Protein AF-A0A482UUS1-F1 (afdb_monomer_lite)

Secondary structure (DSSP, 8-state):
--HHHHHHHHHHHHHHHHHHHHHS---STT--SSSS-HHHHHHHHHHHHHHHHTTS-BTTBSSHHHHHHHHHTT-BPTTT--BGGGGGSSHHHHHHIIIIIHHHHHHHHHHHHHHHHHHHHHHHHHHHHHHHHHHHSS--

Structure (mmCIF, N/CA/C/O backbone):
data_AF-A0A482UUS1-F1
#
_entry.id   AF-A0A482UUS1-F1
#
loop_
_atom_site.group_PDB
_atom_site.id
_at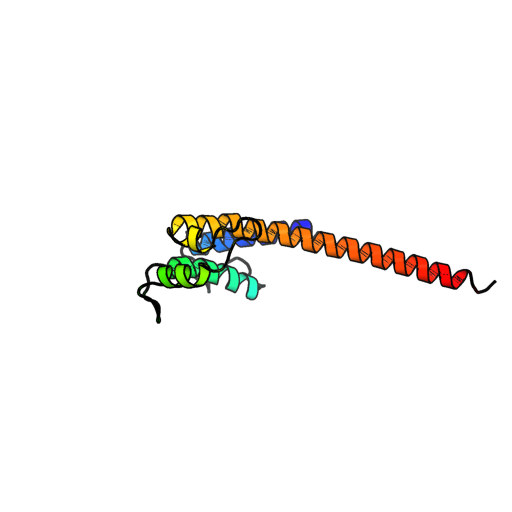om_site.type_symbol
_atom_site.label_atom_id
_atom_site.label_alt_id
_atom_site.label_comp_id
_atom_site.label_asym_id
_atom_site.label_entity_id
_atom_site.label_seq_id
_atom_site.pdbx_PDB_ins_code
_atom_site.Cartn_x
_atom_site.Cartn_y
_atom_site.Cartn_z
_atom_site.occupancy
_atom_site.B_iso_or_equiv
_atom_site.auth_seq_id
_atom_site.auth_comp_id
_atom_site.auth_asym_id
_atom_site.auth_atom_id
_atom_site.pdbx_PDB_model_num
ATOM 1 N N . MET A 1 1 ? 16.399 6.567 -17.438 1.00 71.44 1 MET A N 1
ATOM 2 C CA . MET A 1 1 ? 16.401 5.619 -16.299 1.00 71.44 1 MET A CA 1
ATOM 3 C C . MET A 1 1 ? 15.849 4.292 -16.795 1.00 71.44 1 MET A C 1
ATOM 5 O O . MET A 1 1 ? 14.854 4.332 -17.509 1.00 71.44 1 MET A O 1
ATOM 9 N N . SER A 1 2 ? 16.491 3.153 -16.507 1.00 90.56 2 SER A N 1
ATOM 10 C CA . SER A 1 2 ? 15.968 1.851 -16.954 1.00 90.56 2 SER A CA 1
ATOM 11 C C . SER A 1 2 ? 14.634 1.538 -16.269 1.00 90.56 2 SER A C 1
ATOM 13 O O . SER A 1 2 ? 14.365 2.024 -15.166 1.00 90.56 2 SER A O 1
ATOM 15 N N . ILE A 1 3 ? 13.796 0.722 -16.914 1.00 91.56 3 ILE A N 1
ATOM 16 C CA . ILE A 1 3 ? 12.482 0.344 -16.374 1.00 91.56 3 ILE A CA 1
ATOM 17 C C . ILE A 1 3 ? 12.605 -0.330 -15.001 1.00 91.56 3 ILE A C 1
ATOM 19 O O . ILE A 1 3 ? 11.858 0.004 -14.088 1.00 91.56 3 ILE A O 1
ATOM 23 N N . GLY A 1 4 ? 13.616 -1.187 -14.815 1.00 92.38 4 GLY A N 1
ATOM 24 C CA . GLY A 1 4 ? 13.884 -1.844 -13.535 1.00 92.38 4 GLY A CA 1
ATOM 25 C C . GLY A 1 4 ? 14.209 -0.851 -12.418 1.00 92.38 4 GLY A C 1
ATOM 26 O O . GLY A 1 4 ? 13.631 -0.942 -11.338 1.00 92.38 4 GLY A O 1
ATOM 27 N N . ILE A 1 5 ? 15.059 0.148 -12.690 1.00 94.06 5 ILE A N 1
ATOM 28 C CA . ILE A 1 5 ? 15.370 1.198 -11.705 1.00 94.06 5 ILE A CA 1
ATOM 29 C C . ILE A 1 5 ? 14.104 1.988 -11.358 1.00 94.06 5 ILE A C 1
ATOM 31 O O . ILE A 1 5 ? 13.888 2.268 -10.185 1.00 94.06 5 ILE A O 1
ATOM 35 N N . LYS A 1 6 ? 13.239 2.283 -12.340 1.00 93.81 6 LYS A N 1
ATOM 36 C CA . LYS A 1 6 ? 11.961 2.973 -12.099 1.00 93.81 6 LYS A CA 1
ATOM 37 C C . LYS A 1 6 ? 11.024 2.165 -11.200 1.00 93.81 6 LYS A C 1
ATOM 39 O O . LYS A 1 6 ? 10.454 2.721 -10.271 1.00 93.81 6 LYS A O 1
ATOM 44 N N . ILE A 1 7 ? 10.880 0.861 -11.444 1.00 96.44 7 ILE A N 1
ATOM 45 C CA . ILE A 1 7 ? 10.034 -0.009 -10.611 1.00 96.44 7 ILE A CA 1
ATOM 46 C C . ILE A 1 7 ? 10.553 -0.031 -9.168 1.00 96.44 7 ILE A C 1
ATOM 48 O O . ILE A 1 7 ? 9.774 0.132 -8.227 1.00 96.44 7 ILE A O 1
ATOM 52 N N . ILE A 1 8 ? 11.869 -0.184 -8.988 1.00 96.50 8 ILE A N 1
ATOM 53 C CA . ILE A 1 8 ? 12.498 -0.188 -7.663 1.00 96.50 8 ILE A CA 1
ATOM 54 C C . ILE A 1 8 ? 12.313 1.169 -6.975 1.00 96.50 8 ILE A C 1
ATOM 56 O O . ILE A 1 8 ? 11.837 1.205 -5.842 1.00 96.50 8 ILE A O 1
ATOM 60 N N . SER A 1 9 ? 12.630 2.280 -7.649 1.00 95.38 9 SER A N 1
ATOM 61 C CA . SER A 1 9 ? 12.535 3.619 -7.059 1.00 95.38 9 SER A CA 1
ATOM 62 C C . SER A 1 9 ? 11.099 3.958 -6.662 1.00 95.38 9 SER A C 1
ATOM 64 O O . SER A 1 9 ? 10.873 4.400 -5.541 1.00 95.38 9 SER A O 1
ATOM 66 N N . THR A 1 10 ? 10.114 3.657 -7.514 1.00 95.38 10 THR A N 1
ATOM 67 C CA . THR A 1 10 ? 8.689 3.852 -7.202 1.00 95.38 10 THR A CA 1
ATOM 68 C C . THR A 1 10 ? 8.237 2.997 -6.016 1.00 95.38 10 THR A C 1
ATOM 70 O O . THR A 1 10 ? 7.457 3.458 -5.186 1.00 95.38 10 THR A O 1
ATOM 73 N N . THR A 1 11 ? 8.742 1.768 -5.887 1.00 96.75 11 THR A N 1
ATOM 74 C CA . THR A 1 11 ? 8.415 0.895 -4.745 1.00 96.75 11 THR A CA 1
ATOM 75 C C . THR A 1 11 ? 9.021 1.424 -3.443 1.00 96.75 11 THR A C 1
ATOM 77 O O . THR A 1 11 ? 8.368 1.410 -2.400 1.00 96.75 11 THR A O 1
ATOM 80 N N . VAL A 1 12 ? 10.242 1.962 -3.497 1.00 96.81 12 VAL A N 1
ATOM 81 C CA . VAL A 1 12 ? 10.875 2.630 -2.350 1.00 96.81 12 VAL A CA 1
ATOM 82 C C . VAL A 1 12 ? 10.111 3.900 -1.966 1.00 96.81 12 VAL A C 1
ATOM 84 O O . VAL A 1 12 ? 9.796 4.080 -0.791 1.00 96.81 12 VAL A O 1
ATOM 87 N N . GLU A 1 13 ? 9.744 4.747 -2.931 1.00 96.00 13 GLU A N 1
ATOM 88 C CA . GLU A 1 13 ? 8.913 5.935 -2.689 1.00 96.00 13 GLU A CA 1
ATOM 89 C C . GLU A 1 13 ? 7.564 5.567 -2.063 1.00 96.00 13 GLU A C 1
ATOM 91 O O . GLU A 1 13 ? 7.120 6.241 -1.134 1.00 96.00 13 GLU A O 1
ATOM 96 N N . PHE A 1 14 ? 6.942 4.465 -2.499 1.00 96.69 14 PHE A N 1
ATOM 97 C CA . PHE A 1 14 ? 5.721 3.938 -1.889 1.00 96.69 14 PHE A CA 1
ATOM 98 C C . PHE A 1 14 ? 5.923 3.626 -0.403 1.00 96.69 14 PHE A C 1
ATOM 100 O O . PHE A 1 14 ? 5.131 4.074 0.428 1.00 96.69 14 PHE A O 1
ATOM 107 N N . TRP A 1 15 ? 6.989 2.903 -0.046 1.00 96.75 15 TRP A N 1
ATOM 108 C CA . TRP A 1 15 ? 7.275 2.576 1.353 1.00 96.75 15 TRP A CA 1
ATOM 109 C C . TRP A 1 15 ? 7.573 3.803 2.203 1.00 96.75 15 TRP A C 1
ATOM 111 O O . TRP A 1 15 ? 7.053 3.908 3.316 1.00 96.75 15 TRP A O 1
ATOM 121 N N . LEU A 1 16 ? 8.377 4.735 1.696 1.00 95.88 16 LEU A N 1
ATOM 122 C CA . LEU A 1 16 ? 8.707 5.962 2.417 1.00 95.88 16 LEU A CA 1
ATOM 123 C C . LEU A 1 16 ? 7.457 6.830 2.619 1.00 95.88 16 LEU A C 1
ATOM 125 O O . LEU A 1 16 ? 7.195 7.301 3.728 1.00 95.88 16 LEU A O 1
ATOM 129 N N . SER A 1 17 ? 6.635 6.956 1.575 1.00 95.69 17 SER A N 1
ATOM 130 C CA . SER A 1 17 ? 5.368 7.682 1.610 1.00 95.69 17 SER A CA 1
ATOM 131 C C . SER A 1 17 ? 4.399 7.084 2.632 1.00 95.69 17 SER A C 1
ATOM 133 O O . SER A 1 17 ? 3.895 7.789 3.513 1.00 95.69 17 SER A O 1
ATOM 135 N N . LEU A 1 18 ? 4.195 5.765 2.582 1.00 95.81 18 LEU A N 1
ATOM 136 C CA . LEU A 1 18 ? 3.303 5.062 3.498 1.00 95.81 18 LEU A CA 1
ATOM 137 C C . LEU A 1 18 ? 3.807 5.143 4.945 1.00 95.81 18 LEU A C 1
ATOM 139 O O . LEU A 1 18 ? 3.017 5.397 5.854 1.00 95.81 18 LEU A O 1
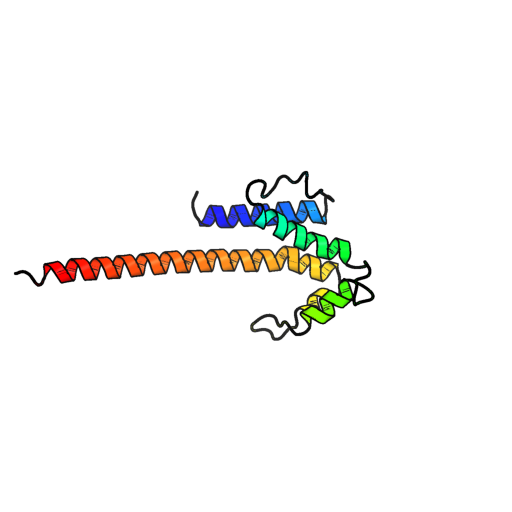ATOM 143 N N . SER A 1 19 ? 5.117 4.994 5.162 1.00 95.25 19 SER A N 1
ATOM 144 C CA . SER A 1 19 ? 5.740 5.120 6.486 1.00 95.25 19 SER A CA 1
ATOM 145 C C . SER A 1 19 ? 5.511 6.500 7.092 1.00 95.25 19 SER A C 1
ATOM 147 O O . SER A 1 19 ? 5.135 6.611 8.260 1.00 95.25 19 SER A O 1
ATOM 149 N N . ALA A 1 20 ? 5.673 7.557 6.296 1.00 94.25 20 ALA A N 1
ATOM 150 C CA . ALA A 1 20 ? 5.448 8.918 6.760 1.00 94.25 20 ALA A CA 1
ATOM 151 C C . ALA A 1 20 ? 3.984 9.144 7.184 1.00 94.25 20 ALA A C 1
ATOM 153 O O . ALA A 1 20 ? 3.716 9.724 8.239 1.00 94.25 20 ALA A O 1
ATOM 154 N N . PHE A 1 21 ? 3.014 8.613 6.432 1.00 94.12 21 PHE A N 1
ATOM 155 C CA . PHE A 1 21 ? 1.603 8.739 6.807 1.00 94.12 21 PHE A CA 1
ATOM 156 C C . PHE A 1 21 ? 1.188 7.880 8.006 1.00 94.12 21 PHE A C 1
ATOM 158 O O . PHE A 1 21 ? 0.332 8.319 8.787 1.00 94.12 21 PHE A O 1
ATOM 165 N N . LEU A 1 22 ? 1.745 6.672 8.136 1.00 92.81 22 LEU A N 1
ATOM 166 C 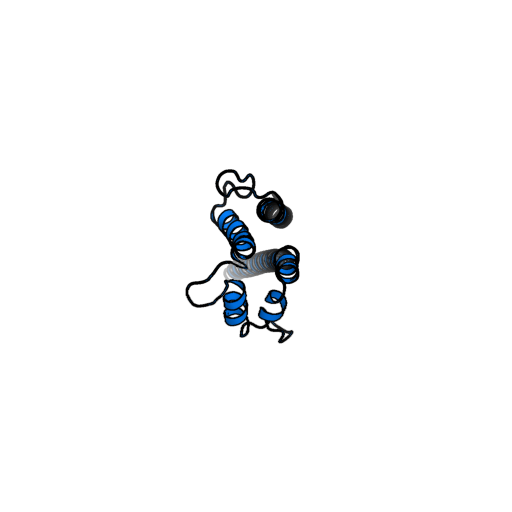CA . LEU A 1 22 ? 1.395 5.723 9.196 1.00 92.81 22 LEU A CA 1
ATOM 167 C C . LEU A 1 22 ? 2.077 6.038 10.527 1.00 92.81 22 LEU A C 1
ATOM 169 O O . LEU A 1 22 ? 1.429 5.938 11.568 1.00 92.81 22 LEU A O 1
ATOM 173 N N . PHE A 1 23 ? 3.360 6.401 10.497 1.00 91.12 23 PHE A N 1
ATOM 174 C CA . PHE A 1 23 ? 4.198 6.484 11.695 1.00 91.12 23 PHE A CA 1
ATOM 175 C C . PHE A 1 23 ? 4.604 7.914 12.049 1.00 91.12 23 PHE A C 1
ATOM 177 O O . PHE A 1 23 ? 4.692 8.240 13.228 1.00 91.12 23 PHE A O 1
ATOM 184 N N . LEU A 1 24 ? 4.797 8.787 11.055 1.00 83.75 24 LEU A N 1
ATOM 185 C CA . LEU A 1 24 ? 5.248 10.169 11.276 1.00 83.75 24 LEU A CA 1
ATOM 186 C C . LEU A 1 24 ? 4.096 11.182 11.321 1.00 83.75 24 LEU A C 1
ATOM 188 O O . LEU A 1 24 ? 4.327 12.376 11.474 1.00 83.75 24 LEU A O 1
ATOM 192 N N . SER A 1 25 ? 2.848 10.714 11.205 1.00 79.38 25 SER A N 1
ATOM 193 C CA . SER A 1 25 ? 1.641 11.556 11.191 1.00 79.38 25 SER A CA 1
ATOM 194 C C . SER A 1 25 ? 1.693 12.694 10.165 1.00 79.38 25 SER A C 1
ATOM 196 O O . SER A 1 25 ? 1.038 13.721 10.347 1.00 79.38 25 SER A O 1
ATOM 198 N N . S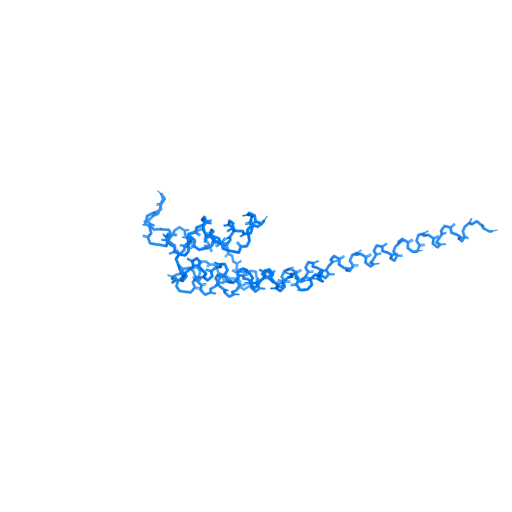ER A 1 26 ? 2.429 12.508 9.064 1.00 86.75 26 SER A N 1
ATOM 199 C CA . SER A 1 26 ? 2.547 13.523 8.019 1.00 86.75 26 SER A CA 1
ATOM 200 C C . SER A 1 26 ? 1.178 13.905 7.450 1.00 86.75 26 SER A C 1
ATOM 202 O O . SER A 1 26 ? 0.257 13.076 7.341 1.00 86.75 26 SER A O 1
ATOM 204 N N . SER A 1 27 ? 1.045 15.184 7.096 1.00 87.62 27 SER A N 1
ATOM 205 C CA . SER A 1 27 ? -0.145 15.716 6.436 1.00 87.62 27 SER A CA 1
ATOM 206 C C . SER A 1 27 ? -0.109 15.410 4.938 1.00 87.62 27 SER A C 1
ATOM 208 O O . SER A 1 27 ? 0.950 15.185 4.358 1.00 87.62 27 SER A O 1
ATOM 210 N N . TYR A 1 28 ? -1.276 15.399 4.297 1.00 88.88 28 TYR A N 1
ATOM 211 C CA . TYR A 1 28 ? -1.355 15.217 2.848 1.00 88.88 28 TYR A CA 1
ATOM 212 C C . TYR A 1 28 ? -0.720 16.391 2.082 1.00 88.88 28 TYR A C 1
ATOM 214 O O . TYR A 1 28 ? -0.088 16.194 1.043 1.00 88.88 28 TYR A O 1
ATOM 222 N N . THR A 1 29 ? -0.884 17.614 2.589 1.00 86.12 29 THR A N 1
ATOM 223 C CA . THR A 1 29 ? -0.419 18.847 1.942 1.00 86.12 29 THR A CA 1
ATOM 224 C C . THR A 1 29 ? 1.100 18.981 1.969 1.00 86.12 29 THR A C 1
ATOM 226 O O . THR A 1 29 ? 1.679 19.354 0.956 1.00 86.12 29 THR A O 1
ATOM 229 N N . ASP A 1 30 ? 1.743 18.600 3.073 1.00 82.94 30 ASP A N 1
ATOM 230 C CA . ASP A 1 30 ? 3.189 18.737 3.288 1.00 82.94 30 ASP A CA 1
ATOM 231 C C . ASP A 1 30 ? 3.909 17.381 3.175 1.00 82.94 30 ASP A C 1
ATOM 233 O O . ASP A 1 30 ? 4.530 16.881 4.112 1.00 82.94 30 ASP A O 1
ATOM 237 N N . HIS A 1 31 ? 3.728 16.709 2.035 1.00 86.81 31 HIS A N 1
ATOM 238 C CA . HIS A 1 31 ? 4.273 15.372 1.795 1.00 86.81 31 HIS A CA 1
ATOM 239 C C . HIS A 1 31 ? 5.304 15.379 0.667 1.00 86.81 31 HIS A C 1
ATOM 241 O O . HIS A 1 31 ? 5.027 15.888 -0.419 1.00 86.81 31 HIS A O 1
ATOM 247 N N . GLN A 1 32 ? 6.464 14.771 0.925 1.00 89.62 32 GLN A N 1
ATOM 248 C CA . GLN A 1 32 ? 7.665 14.888 0.089 1.00 89.62 32 GLN A CA 1
ATOM 249 C C . GLN A 1 32 ? 7.754 13.865 -1.056 1.00 89.62 32 GLN A C 1
ATOM 251 O O . GLN A 1 32 ? 8.560 14.046 -1.964 1.00 89.62 32 GLN A O 1
ATOM 256 N N . TYR A 1 33 ? 6.933 12.810 -1.045 1.00 91.44 33 TYR A N 1
ATOM 257 C CA . TYR A 1 33 ? 6.941 11.760 -2.072 1.00 91.44 33 TYR A CA 1
ATOM 258 C C . TYR A 1 33 ? 5.755 11.898 -3.035 1.00 91.44 33 TYR A C 1
ATOM 260 O O . TYR A 1 33 ? 4.707 12.436 -2.666 1.00 91.44 33 TYR A O 1
ATOM 268 N N . PHE A 1 34 ? 5.918 11.412 -4.273 1.00 91.56 34 PHE A N 1
ATOM 269 C CA . PHE A 1 34 ? 4.915 11.508 -5.345 1.00 91.56 34 PHE A CA 1
ATOM 270 C C . PHE A 1 34 ? 4.383 12.936 -5.579 1.00 91.56 34 PHE A C 1
ATOM 272 O O . PHE A 1 34 ? 3.198 13.141 -5.832 1.00 91.56 34 PHE A O 1
ATOM 279 N N . THR A 1 35 ? 5.245 13.953 -5.484 1.00 88.50 35 THR A N 1
ATOM 280 C CA . THR A 1 35 ? 4.843 15.366 -5.643 1.00 88.50 35 THR A CA 1
ATOM 281 C C . THR A 1 35 ? 4.326 15.685 -7.046 1.00 88.50 35 THR A C 1
ATOM 283 O O . THR A 1 35 ? 3.476 16.558 -7.199 1.00 88.50 35 THR A O 1
ATOM 286 N N . THR A 1 36 ? 4.806 14.960 -8.057 1.00 90.62 36 THR A N 1
ATOM 287 C CA . THR A 1 36 ? 4.410 15.107 -9.464 1.00 90.62 36 THR A CA 1
ATOM 288 C C . THR A 1 36 ? 3.342 14.105 -9.907 1.00 90.62 36 THR A C 1
ATOM 290 O O . THR A 1 36 ? 2.700 14.326 -10.931 1.00 90.62 36 THR A O 1
ATOM 293 N N . ASP A 1 37 ? 3.119 13.030 -9.145 1.00 93.56 37 ASP A N 1
ATOM 294 C CA . ASP A 1 37 ? 2.125 11.994 -9.439 1.00 93.56 37 ASP A CA 1
ATOM 295 C C . ASP A 1 37 ? 1.000 12.032 -8.401 1.00 93.56 37 ASP A C 1
ATOM 297 O O . ASP A 1 37 ? 1.033 11.385 -7.347 1.00 93.56 37 ASP A O 1
ATOM 301 N N . LEU A 1 38 ? -0.030 12.815 -8.724 1.00 93.50 38 LEU A N 1
ATOM 302 C CA . LEU A 1 38 ? -1.196 12.990 -7.869 1.00 93.50 38 LEU A CA 1
ATOM 303 C C . LEU A 1 38 ? -1.895 11.656 -7.568 1.00 93.50 38 LEU A C 1
ATOM 305 O O . LEU A 1 38 ? -2.345 11.443 -6.441 1.00 93.50 38 LEU A O 1
ATOM 309 N N . HIS A 1 39 ? -1.984 10.756 -8.548 1.00 95.00 39 HIS A N 1
ATOM 310 C CA . HIS A 1 39 ? -2.687 9.487 -8.386 1.00 95.00 39 HIS A CA 1
ATOM 311 C C . HIS A 1 39 ? -1.948 8.570 -7.417 1.00 95.00 39 HIS A C 1
ATOM 313 O O . HIS A 1 39 ? -2.572 8.031 -6.500 1.00 95.00 39 HIS A O 1
ATOM 319 N N . ALA A 1 40 ? -0.626 8.454 -7.557 1.00 94.31 40 ALA A N 1
ATOM 320 C CA . ALA A 1 40 ? 0.195 7.699 -6.620 1.00 94.31 40 ALA A CA 1
ATOM 321 C C . ALA A 1 40 ? 0.088 8.275 -5.200 1.00 94.31 40 ALA A C 1
ATOM 323 O O . ALA A 1 40 ? -0.174 7.536 -4.248 1.00 94.31 40 ALA A O 1
ATOM 324 N N . LYS A 1 41 ? 0.174 9.603 -5.052 1.00 94.62 41 LYS A N 1
ATOM 325 C CA . LYS A 1 41 ? 0.039 10.270 -3.750 1.00 94.62 41 LYS A CA 1
ATOM 326 C C . LYS A 1 41 ? -1.320 10.009 -3.092 1.00 94.62 41 LYS A C 1
ATOM 328 O O . LYS A 1 41 ? -1.376 9.679 -1.906 1.00 94.62 41 LYS A O 1
ATOM 333 N N . ILE A 1 42 ? -2.418 10.146 -3.844 1.00 95.12 42 ILE A N 1
ATOM 334 C CA . ILE A 1 42 ? -3.778 9.855 -3.358 1.00 95.12 42 ILE A CA 1
ATOM 335 C C . ILE A 1 42 ? -3.889 8.393 -2.931 1.00 95.12 42 ILE A C 1
ATOM 337 O O . ILE A 1 42 ? -4.438 8.118 -1.865 1.00 95.12 42 ILE A O 1
ATOM 341 N N . GLN A 1 43 ? -3.350 7.470 -3.726 1.00 95.00 43 GLN A N 1
ATOM 342 C CA . GLN A 1 43 ? -3.424 6.041 -3.449 1.00 95.00 43 GLN A CA 1
ATOM 343 C C . GLN A 1 43 ? -2.697 5.662 -2.154 1.00 95.00 43 GLN A C 1
ATOM 345 O O . GLN A 1 43 ? -3.236 4.924 -1.333 1.00 95.00 43 GLN A O 1
ATOM 350 N N . VAL A 1 44 ? -1.485 6.172 -1.923 1.00 95.69 44 VAL A N 1
ATOM 351 C CA . VAL A 1 44 ? -0.759 5.864 -0.680 1.00 95.69 44 VAL A CA 1
ATOM 352 C C . VAL A 1 44 ? -1.441 6.507 0.528 1.00 95.69 44 VAL A C 1
ATOM 354 O O . VAL A 1 44 ? -1.572 5.887 1.589 1.00 95.69 44 VAL A O 1
ATOM 357 N N . PHE A 1 45 ? -1.942 7.733 0.369 1.00 95.44 45 PHE A N 1
ATOM 358 C CA . PHE A 1 45 ? -2.671 8.406 1.434 1.00 95.44 45 PHE A CA 1
ATOM 359 C C . PHE A 1 45 ? -3.971 7.677 1.799 1.00 95.44 45 PHE A C 1
ATOM 361 O O . PHE A 1 45 ? -4.238 7.473 2.986 1.00 95.44 45 PHE A O 1
ATOM 368 N N . SER A 1 46 ? -4.751 7.233 0.809 1.00 95.19 46 SER A N 1
ATOM 369 C CA . SER A 1 46 ? -6.006 6.506 1.029 1.00 95.19 46 SER A CA 1
ATOM 370 C C . SER A 1 46 ? -5.778 5.200 1.797 1.00 95.19 46 SER A C 1
ATOM 372 O O . SER A 1 46 ? -6.518 4.915 2.740 1.00 95.19 46 SER A O 1
ATOM 374 N N . LEU A 1 47 ? -4.693 4.473 1.505 1.00 95.75 47 LEU A N 1
ATOM 375 C CA . LEU A 1 47 ? -4.284 3.291 2.270 1.00 95.75 47 LEU A CA 1
ATOM 376 C C . LEU A 1 47 ? -3.993 3.621 3.739 1.00 95.75 47 LEU A C 1
ATOM 378 O O . LEU A 1 47 ? -4.397 2.881 4.635 1.00 95.75 47 LEU A O 1
ATOM 382 N N . SER A 1 48 ? -3.339 4.751 4.015 1.00 95.31 48 SER A N 1
ATOM 383 C CA . SER A 1 48 ? -3.073 5.178 5.394 1.00 95.31 48 SER A CA 1
ATOM 384 C C . SER A 1 48 ? -4.353 5.557 6.161 1.00 95.31 48 SER A C 1
ATOM 386 O O . SER A 1 48 ? -4.468 5.288 7.364 1.00 95.31 48 SER A O 1
ATOM 388 N N . LEU A 1 49 ? -5.349 6.135 5.472 1.00 94.56 49 LEU A N 1
ATOM 389 C CA . LEU A 1 49 ? -6.614 6.567 6.072 1.00 94.56 49 LEU A CA 1
ATOM 390 C C . LEU A 1 49 ? -7.405 5.400 6.662 1.00 94.56 49 LEU A C 1
ATOM 392 O O . LEU A 1 49 ? -8.010 5.571 7.721 1.00 94.56 49 LEU A O 1
ATOM 396 N N . ILE A 1 50 ? -7.337 4.211 6.054 1.00 94.69 50 ILE A N 1
ATOM 397 C CA . ILE A 1 50 ? -7.969 2.975 6.552 1.00 94.69 50 ILE A CA 1
ATOM 398 C C . ILE A 1 50 ? -7.662 2.776 8.046 1.00 94.69 50 ILE A C 1
ATOM 400 O O . ILE A 1 50 ? -8.542 2.485 8.860 1.00 94.69 50 ILE A O 1
ATOM 404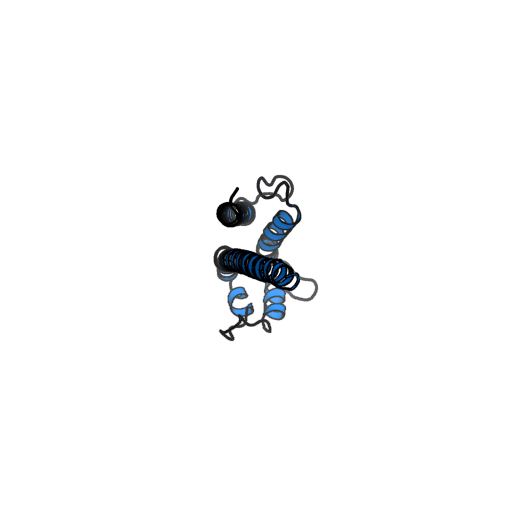 N N . PHE A 1 51 ? -6.411 3.010 8.444 1.00 95.44 51 PHE A N 1
ATOM 405 C CA . PHE A 1 51 ? -5.953 2.809 9.817 1.00 95.44 51 PHE A CA 1
ATOM 406 C C . PHE A 1 51 ? -6.310 3.961 10.757 1.00 95.44 51 PHE A C 1
ATOM 408 O O . PHE A 1 51 ? -6.471 3.731 11.962 1.00 95.44 51 PHE A O 1
ATOM 415 N N . ARG A 1 52 ? -6.446 5.184 10.234 1.00 93.19 52 ARG A N 1
ATOM 416 C CA . ARG A 1 52 ? -6.931 6.350 10.993 1.00 93.19 52 ARG A CA 1
ATOM 417 C C . ARG A 1 52 ? -8.430 6.228 11.283 1.00 93.19 52 ARG A C 1
ATOM 419 O O . ARG A 1 52 ? -8.878 6.566 12.377 1.00 93.19 52 ARG A O 1
ATOM 426 N N . LEU A 1 53 ? -9.185 5.672 10.337 1.00 94.69 53 LEU A N 1
ATOM 427 C CA . LEU A 1 53 ? -10.630 5.472 10.431 1.00 94.69 53 LEU A CA 1
ATOM 428 C C . LEU A 1 53 ? -11.028 4.182 11.155 1.00 94.69 53 LEU A C 1
ATOM 430 O O . LEU A 1 53 ? -12.176 4.060 11.553 1.00 94.69 53 LEU A O 1
ATOM 434 N N . TRP A 1 54 ? -10.095 3.257 11.401 1.00 96.00 54 TRP A N 1
ATOM 435 C CA . TRP A 1 54 ? -10.340 1.898 11.916 1.00 96.00 54 TRP A CA 1
ATOM 436 C C . TRP A 1 54 ? -11.434 1.751 12.993 1.00 96.00 54 TRP A C 1
ATOM 438 O O . TRP A 1 54 ? -12.249 0.834 12.925 1.00 96.00 54 TRP A O 1
ATOM 448 N N . ARG A 1 55 ? -11.455 2.634 14.004 1.00 95.38 55 ARG A N 1
ATOM 449 C CA . ARG A 1 55 ? -12.428 2.610 15.121 1.00 95.38 55 ARG A CA 1
ATOM 450 C C . ARG A 1 55 ? -13.506 3.695 15.033 1.00 95.38 55 ARG A C 1
ATOM 452 O O . ARG A 1 55 ? -14.292 3.840 15.961 1.00 95.38 55 ARG A O 1
ATOM 459 N N . LYS A 1 56 ? -13.510 4.503 13.976 1.00 95.56 56 LYS A N 1
ATOM 460 C CA . LYS A 1 56 ? -14.498 5.566 13.788 1.00 95.56 56 LYS A CA 1
ATOM 461 C C . LYS A 1 56 ? -15.833 4.953 13.344 1.00 95.56 56 LYS A C 1
ATOM 463 O O . LYS A 1 56 ? -15.798 3.969 12.598 1.00 95.56 56 LYS A O 1
ATOM 468 N N . PRO A 1 57 ? -16.978 5.512 13.777 1.00 94.69 57 PRO A N 1
ATOM 469 C CA . PRO A 1 57 ? -18.287 5.120 13.264 1.00 94.69 57 PRO A CA 1
ATOM 470 C C . PRO A 1 57 ? -18.330 5.237 11.741 1.00 94.69 57 PRO A C 1
ATOM 472 O O . PRO A 1 57 ? -17.759 6.173 11.176 1.00 94.69 57 PRO A O 1
ATOM 475 N N . HIS A 1 58 ? -18.994 4.293 11.081 1.00 91.31 58 HIS A N 1
ATOM 476 C CA . HIS A 1 58 ? -19.202 4.320 9.638 1.00 91.31 58 HIS A CA 1
ATOM 477 C C . HIS A 1 58 ? -20.705 4.349 9.344 1.00 91.31 58 HIS A C 1
ATOM 479 O O . HIS A 1 58 ? -21.483 3.798 10.111 1.00 91.31 58 HIS A O 1
ATOM 485 N N . TYR A 1 59 ? -21.149 4.999 8.265 1.00 86.38 59 TYR A N 1
ATOM 486 C CA . TYR A 1 59 ? -22.572 5.362 8.115 1.00 86.38 59 TYR A CA 1
ATOM 487 C C . TYR A 1 59 ? -23.548 4.166 8.186 1.00 86.38 59 TYR A C 1
ATOM 489 O O . TYR A 1 59 ? -24.693 4.339 8.587 1.00 86.38 59 TYR A O 1
ATOM 497 N N . ARG A 1 60 ? -23.087 2.958 7.826 1.00 87.12 60 ARG A N 1
ATOM 498 C CA . ARG A 1 60 ? -23.861 1.707 7.853 1.00 87.12 60 ARG A CA 1
ATOM 499 C C . ARG A 1 60 ? -23.530 0.790 9.037 1.00 87.12 60 ARG A C 1
ATOM 501 O O . ARG A 1 60 ? -24.311 -0.099 9.346 1.00 87.12 60 ARG A O 1
ATOM 508 N N . ASN A 1 61 ? -22.383 0.989 9.684 1.00 90.38 61 ASN A N 1
ATOM 509 C CA . ASN A 1 61 ? -21.794 0.038 10.622 1.00 90.38 61 ASN A CA 1
ATOM 510 C C . ASN A 1 61 ? -21.212 0.741 11.853 1.00 90.38 61 ASN A C 1
ATOM 512 O O . ASN A 1 61 ? -20.669 1.840 11.783 1.00 90.38 61 ASN A O 1
ATOM 516 N N . THR A 1 62 ? -21.216 0.053 12.993 1.00 90.88 62 THR A N 1
ATOM 517 C CA . THR A 1 62 ? -20.706 0.588 14.271 1.00 90.88 62 THR A CA 1
ATOM 518 C C . THR A 1 62 ? -19.252 1.065 14.208 1.00 90.88 62 THR A C 1
ATOM 520 O O . THR A 1 62 ? -18.856 1.951 14.964 1.00 90.88 62 THR A O 1
ATOM 523 N N . SER A 1 63 ? -18.448 0.507 13.298 1.00 96.06 63 SER A N 1
ATOM 524 C CA . SER A 1 63 ? -17.085 0.960 13.029 1.00 96.06 63 SER A CA 1
ATOM 525 C C . SER A 1 63 ? -16.667 0.710 11.582 1.00 96.06 63 SER A C 1
ATOM 527 O O . SER A 1 63 ? -17.169 -0.205 10.927 1.00 96.06 63 SER A O 1
ATOM 529 N N . TYR A 1 64 ? -15.676 1.466 11.110 1.00 95.06 64 TYR A N 1
ATOM 530 C CA . TYR A 1 64 ? -15.039 1.225 9.814 1.00 95.06 64 TYR A CA 1
ATOM 531 C C . TYR A 1 64 ? -14.404 -0.172 9.716 1.00 95.06 64 TYR A C 1
ATOM 533 O O . TYR A 1 64 ? -14.486 -0.807 8.670 1.00 95.06 64 TYR A O 1
ATOM 541 N N . LYS A 1 65 ? -13.837 -0.703 10.814 1.00 96.25 65 LYS A N 1
ATOM 542 C CA . LYS A 1 65 ? -13.370 -2.101 10.871 1.00 96.25 65 LYS A CA 1
ATOM 543 C C . LYS A 1 65 ? -14.479 -3.077 10.469 1.00 96.25 65 LYS A C 1
ATOM 545 O O . LYS A 1 65 ? -14.214 -3.998 9.703 1.00 96.25 65 LYS A O 1
ATOM 550 N N . GLN A 1 66 ? -15.685 -2.908 11.010 1.00 96.00 66 GLN A N 1
ATOM 551 C CA . GLN A 1 66 ? -16.794 -3.809 10.702 1.00 96.00 66 GLN A CA 1
ATOM 552 C C . GLN A 1 66 ? -17.168 -3.727 9.218 1.00 96.00 66 GLN A C 1
ATOM 554 O O . GLN A 1 66 ? -17.339 -4.754 8.576 1.00 96.00 66 GLN A O 1
ATOM 559 N N . ASP A 1 67 ? -17.182 -2.519 8.648 1.00 95.06 67 ASP A N 1
ATOM 560 C CA . ASP A 1 67 ? -17.408 -2.333 7.212 1.00 95.06 67 ASP A CA 1
ATOM 561 C C . ASP A 1 67 ? -16.336 -3.004 6.338 1.00 95.06 67 ASP A C 1
ATOM 563 O O . ASP A 1 67 ? -16.677 -3.691 5.378 1.00 95.06 67 ASP A O 1
ATOM 567 N N . LEU A 1 68 ? -15.054 -2.922 6.712 1.00 94.94 68 LEU A N 1
ATOM 568 C CA . LEU A 1 68 ? -13.991 -3.672 6.030 1.00 94.94 68 LEU A CA 1
ATOM 569 C C . LEU A 1 68 ? -14.227 -5.187 6.080 1.00 94.94 68 LEU A C 1
ATOM 571 O O . LEU A 1 68 ? -14.081 -5.859 5.063 1.00 94.94 68 LEU A O 1
ATOM 575 N N . LEU A 1 69 ? -14.588 -5.735 7.245 1.00 96.06 69 LEU A N 1
ATOM 576 C CA . LEU A 1 69 ? -14.852 -7.170 7.389 1.00 96.06 69 LEU A CA 1
ATOM 577 C C . LEU A 1 69 ? -16.014 -7.619 6.500 1.00 96.06 69 LEU A C 1
ATOM 579 O O . LEU A 1 69 ? -15.900 -8.634 5.813 1.00 96.06 69 LEU A O 1
ATOM 583 N N . ASP A 1 70 ? -17.098 -6.845 6.477 1.00 94.50 70 ASP A N 1
ATOM 584 C CA . ASP A 1 70 ? -18.297 -7.166 5.707 1.00 94.50 70 ASP A CA 1
ATOM 585 C C . ASP A 1 70 ? -18.063 -7.072 4.197 1.00 94.50 70 ASP A C 1
ATOM 587 O O . ASP A 1 70 ? -18.536 -7.933 3.453 1.00 94.50 70 ASP A O 1
ATOM 591 N N . ASN A 1 71 ? -17.309 -6.065 3.746 1.00 93.56 71 ASN A N 1
ATOM 592 C CA . ASN A 1 71 ? -17.010 -5.857 2.329 1.00 93.56 71 ASN A CA 1
ATOM 593 C C . ASN A 1 71 ? -15.990 -6.876 1.795 1.00 93.56 71 ASN A C 1
ATOM 595 O O . ASN A 1 71 ? -16.066 -7.276 0.636 1.00 93.56 71 ASN A O 1
ATOM 599 N N . LEU A 1 72 ? -15.045 -7.321 2.629 1.00 94.69 72 LEU A N 1
ATOM 600 C CA . LEU A 1 72 ? -13.928 -8.171 2.199 1.00 94.69 72 LEU A CA 1
ATOM 601 C C . LEU A 1 72 ? -14.138 -9.668 2.466 1.00 94.69 72 LEU A C 1
ATOM 603 O O . LEU A 1 72 ? -13.279 -10.475 2.112 1.00 94.69 72 LEU A O 1
ATOM 607 N N . LYS A 1 73 ? -15.269 -10.075 3.059 1.00 94.62 73 LYS A N 1
ATOM 608 C CA . LYS A 1 73 ? -15.555 -11.496 3.343 1.00 94.62 73 LYS A CA 1
ATOM 609 C C . LYS A 1 73 ? -15.744 -12.355 2.092 1.00 94.62 73 LYS A C 1
ATOM 611 O O . LYS A 1 73 ? -15.438 -13.538 2.125 1.00 94.62 73 LYS A O 1
ATOM 616 N N . ASN A 1 74 ? -16.221 -11.753 1.002 1.00 93.75 74 ASN A N 1
ATOM 617 C CA . ASN A 1 74 ? -16.488 -12.441 -0.265 1.00 93.75 74 ASN A CA 1
ATOM 618 C C . ASN A 1 74 ? -15.362 -12.245 -1.294 1.00 93.75 74 ASN A C 1
ATOM 620 O O . ASN A 1 74 ? -15.499 -12.653 -2.444 1.00 93.75 74 ASN A O 1
ATOM 624 N N . VAL A 1 75 ? -14.257 -11.608 -0.896 1.00 92.38 75 VAL A N 1
ATOM 625 C CA . VAL A 1 75 ? -13.087 -11.390 -1.749 1.00 92.38 75 VAL A CA 1
ATOM 626 C C . VAL A 1 75 ? -11.997 -12.344 -1.285 1.00 92.38 75 VAL A C 1
ATOM 628 O O . VAL A 1 75 ? -11.359 -12.110 -0.261 1.00 92.38 75 VAL A O 1
ATOM 631 N N . ALA A 1 76 ? -11.813 -13.444 -2.007 1.00 93.19 76 ALA A N 1
ATOM 632 C CA . ALA A 1 76 ? -10.772 -14.417 -1.700 1.00 93.19 76 ALA A CA 1
ATOM 633 C C . ALA A 1 76 ? -9.441 -14.030 -2.350 1.00 93.19 76 ALA A C 1
ATOM 635 O O . ALA A 1 76 ? -9.407 -13.502 -3.463 1.00 93.19 76 ALA A O 1
ATOM 636 N N . ILE A 1 77 ? -8.337 -14.344 -1.673 1.00 88.12 77 ILE A N 1
ATOM 637 C CA . ILE A 1 77 ? -7.014 -14.294 -2.294 1.00 88.12 77 ILE A CA 1
ATOM 638 C C . ILE A 1 77 ? -6.957 -15.390 -3.375 1.00 88.12 77 ILE A C 1
ATOM 640 O O . ILE A 1 77 ? -7.215 -16.563 -3.064 1.00 88.12 77 ILE A O 1
ATOM 644 N N . PRO A 1 78 ? -6.624 -15.044 -4.634 1.00 87.25 78 PRO A N 1
ATOM 645 C CA . PRO A 1 78 ? -6.557 -16.014 -5.721 1.00 87.25 78 PRO A CA 1
ATOM 646 C C . PRO A 1 78 ? -5.640 -17.193 -5.378 1.00 87.25 78 PRO A C 1
ATOM 648 O O . PRO A 1 78 ? -4.533 -17.005 -4.879 1.00 87.25 78 PRO A O 1
ATOM 651 N N . GLY A 1 79 ? -6.112 -18.414 -5.632 1.00 90.19 79 GLY A N 1
ATOM 652 C CA . GLY A 1 79 ? -5.344 -19.643 -5.409 1.00 90.19 79 GLY A CA 1
ATOM 653 C C . GLY A 1 79 ? -5.268 -20.142 -3.960 1.00 90.19 79 GLY A C 1
ATOM 654 O O . GLY A 1 79 ? -4.791 -21.253 -3.758 1.00 90.19 79 GLY A O 1
ATOM 655 N N . THR A 1 80 ? -5.751 -19.394 -2.959 1.00 92.12 80 THR A N 1
ATOM 656 C CA . THR A 1 80 ? -5.728 -19.847 -1.548 1.00 92.12 80 THR A CA 1
ATOM 657 C C . THR A 1 80 ? -7.112 -20.118 -0.966 1.00 92.12 80 THR A C 1
ATOM 659 O O . THR A 1 80 ? -7.235 -20.889 -0.019 1.00 92.12 80 THR A O 1
ATOM 662 N N . GLY A 1 81 ? -8.154 -19.462 -1.488 1.00 91.69 81 GLY A N 1
ATOM 663 C CA . GLY A 1 81 ? -9.506 -19.523 -0.922 1.00 91.69 81 GLY A CA 1
ATOM 664 C C . GLY A 1 81 ? -9.664 -18.780 0.413 1.00 91.69 81 GLY A C 1
ATOM 665 O O . GLY A 1 81 ? -10.750 -18.784 0.987 1.00 91.69 81 GLY A O 1
ATOM 666 N N . ILE A 1 82 ? -8.611 -18.117 0.907 1.00 93.75 82 ILE A N 1
ATOM 667 C CA . ILE A 1 82 ? -8.649 -17.359 2.161 1.00 93.75 82 ILE A CA 1
ATOM 668 C C . ILE A 1 82 ? -9.355 -16.018 1.905 1.00 93.75 82 ILE A C 1
ATOM 670 O O . ILE A 1 82 ? -8.900 -15.258 1.041 1.00 93.75 82 ILE A O 1
ATOM 674 N N . PRO A 1 83 ? -10.435 -15.685 2.638 1.00 95.25 83 PRO A N 1
ATOM 675 C CA . PRO A 1 83 ? -11.113 -14.403 2.492 1.00 95.25 83 PRO A CA 1
ATOM 676 C C . PRO A 1 83 ? -10.231 -13.267 3.012 1.00 95.25 83 PRO A C 1
ATOM 678 O O . PRO A 1 83 ? -9.600 -13.375 4.065 1.00 95.25 83 PRO A O 1
ATOM 681 N N . LEU A 1 84 ? -10.219 -12.137 2.311 1.00 93.44 84 LEU A N 1
ATOM 682 C CA . LEU A 1 84 ? -9.375 -10.995 2.655 1.00 93.44 84 LEU A CA 1
ATOM 683 C C . LEU A 1 84 ? -9.768 -10.367 4.006 1.00 93.44 84 LEU A C 1
ATOM 685 O O . LEU A 1 84 ? -8.915 -9.822 4.709 1.00 93.44 84 LEU A O 1
ATOM 689 N N . SER A 1 85 ? -11.026 -10.541 4.431 1.00 95.88 85 SER A N 1
ATOM 690 C CA . SER A 1 85 ? -11.491 -10.172 5.775 1.00 95.88 85 SER A CA 1
ATOM 691 C C . SER A 1 85 ? -10.693 -10.837 6.906 1.00 95.88 85 SER A C 1
ATOM 693 O O . SER A 1 85 ? -10.600 -10.263 7.995 1.00 95.88 85 SER A O 1
ATOM 695 N N . PHE A 1 86 ? -10.055 -11.991 6.666 1.00 95.50 86 PHE A N 1
ATOM 696 C CA . PHE A 1 86 ? -9.187 -12.663 7.638 1.00 95.50 86 PHE A CA 1
ATOM 697 C C . PHE A 1 86 ? -8.098 -11.718 8.170 1.00 95.50 86 PHE A C 1
ATOM 699 O O . PHE A 1 86 ? -7.920 -11.578 9.381 1.00 95.50 86 PHE A O 1
ATOM 706 N N . PHE A 1 87 ? -7.455 -10.954 7.283 1.00 95.00 87 PHE A N 1
ATOM 707 C CA . PHE A 1 87 ? -6.384 -10.020 7.647 1.00 95.00 87 PHE A CA 1
ATOM 708 C C . PHE A 1 87 ? -6.899 -8.743 8.328 1.00 95.00 87 PHE A C 1
ATOM 710 O O . PHE A 1 87 ? -6.139 -8.046 8.999 1.00 95.00 87 PHE A O 1
ATOM 717 N N . CYS A 1 88 ? -8.196 -8.443 8.218 1.00 95.81 88 CYS A N 1
ATOM 718 C CA . CYS A 1 88 ? -8.814 -7.238 8.771 1.00 95.81 88 CYS A CA 1
ATOM 719 C C . CYS A 1 88 ? -9.320 -7.395 10.217 1.00 95.81 88 CYS A C 1
ATOM 721 O O . CYS A 1 88 ? -9.872 -6.454 10.790 1.00 95.81 88 CYS A O 1
ATOM 723 N N . HIS A 1 89 ? -9.121 -8.553 10.855 1.00 94.94 89 HIS A N 1
ATOM 724 C CA . HIS A 1 89 ? -9.558 -8.770 12.240 1.00 94.94 89 HIS A CA 1
ATOM 725 C C . HIS A 1 89 ? -8.772 -7.914 13.242 1.00 94.94 89 HIS A C 1
ATOM 727 O O . HIS A 1 89 ? -9.349 -7.340 14.177 1.00 94.94 89 HIS A O 1
ATOM 733 N N . PHE A 1 90 ? -7.469 -7.765 13.012 1.00 96.50 90 PHE A N 1
ATOM 734 C CA . PHE A 1 90 ? -6.570 -6.989 13.855 1.00 96.50 90 PHE A CA 1
ATOM 735 C C . PHE A 1 90 ? -5.927 -5.869 13.045 1.00 96.50 90 PHE A C 1
ATOM 737 O O . PHE A 1 90 ? -5.387 -6.101 11.966 1.00 96.50 90 PHE A O 1
ATOM 744 N N . LYS A 1 91 ? -5.932 -4.652 13.602 1.00 96.19 91 LYS A N 1
ATOM 745 C CA . LYS A 1 91 ? -5.373 -3.462 12.941 1.00 96.19 91 LYS A CA 1
ATOM 746 C C . LYS A 1 91 ? -3.916 -3.670 12.520 1.00 96.19 91 LYS A C 1
ATOM 748 O O . LYS A 1 91 ? -3.537 -3.261 11.431 1.00 96.19 91 LYS A O 1
ATOM 753 N N . ILE A 1 92 ? -3.120 -4.305 13.381 1.00 96.25 92 ILE A N 1
ATOM 754 C CA . ILE A 1 92 ? -1.699 -4.578 13.128 1.00 96.25 92 ILE A CA 1
ATOM 755 C C . ILE A 1 92 ? -1.534 -5.562 11.968 1.00 96.25 92 ILE A C 1
ATOM 757 O O . ILE A 1 92 ? -0.729 -5.309 11.084 1.00 96.25 92 ILE A O 1
ATOM 761 N N . VAL A 1 93 ? -2.331 -6.632 11.918 1.00 96.69 93 VAL A N 1
ATOM 762 C CA . VAL A 1 93 ? -2.269 -7.616 10.823 1.00 96.69 93 VAL A CA 1
ATOM 763 C C . VAL A 1 93 ? -2.629 -6.962 9.487 1.00 96.69 93 VAL A C 1
ATOM 765 O O . VAL A 1 93 ? -1.880 -7.097 8.523 1.00 96.69 93 VAL A O 1
ATOM 768 N N . ALA A 1 94 ? -3.705 -6.172 9.446 1.00 96.31 94 ALA A N 1
ATOM 769 C CA . ALA A 1 94 ? -4.081 -5.410 8.255 1.00 96.31 94 ALA A CA 1
ATOM 770 C C . ALA A 1 94 ? -2.986 -4.415 7.835 1.00 96.31 94 ALA A C 1
ATOM 772 O O . ALA A 1 94 ? -2.711 -4.250 6.650 1.00 96.31 94 ALA A O 1
ATOM 773 N N . MET A 1 95 ? -2.336 -3.767 8.805 1.00 96.56 95 MET A N 1
ATOM 774 C CA . MET A 1 95 ? -1.242 -2.831 8.551 1.00 96.56 95 MET A CA 1
ATOM 775 C C . MET A 1 95 ? -0.020 -3.532 7.966 1.00 96.56 95 MET A C 1
ATOM 777 O O . MET A 1 95 ? 0.504 -3.064 6.963 1.00 96.56 95 MET A O 1
ATOM 781 N N . LEU A 1 96 ? 0.395 -4.668 8.532 1.00 96.44 96 LEU A N 1
ATOM 782 C CA . LEU A 1 96 ? 1.497 -5.471 8.001 1.00 96.44 96 LEU A CA 1
ATOM 783 C C . LEU A 1 96 ? 1.190 -5.974 6.587 1.00 96.44 96 LEU A C 1
ATOM 785 O O . LEU A 1 96 ? 2.064 -5.939 5.725 1.00 96.44 96 LEU A O 1
ATOM 789 N N . PHE A 1 97 ? -0.056 -6.369 6.316 1.00 95.31 97 PHE A N 1
ATOM 790 C CA . PHE A 1 97 ? -0.481 -6.758 4.973 1.00 95.31 97 PHE A CA 1
ATOM 791 C C . PHE A 1 97 ? -0.334 -5.599 3.974 1.00 95.31 97 PHE A C 1
ATOM 793 O O . PHE A 1 97 ? 0.297 -5.753 2.930 1.00 95.31 97 PHE A O 1
ATOM 800 N N . VAL A 1 98 ? -0.866 -4.419 4.302 1.00 96.00 98 VAL A N 1
ATOM 801 C CA . VAL A 1 98 ? -0.772 -3.232 3.433 1.00 96.00 98 VAL A CA 1
ATOM 802 C C . VAL A 1 98 ? 0.672 -2.739 3.294 1.00 96.00 98 VAL A C 1
ATOM 804 O O . VAL A 1 98 ? 1.038 -2.234 2.238 1.00 96.00 98 VAL A O 1
ATOM 807 N N . TYR A 1 99 ? 1.495 -2.894 4.329 1.00 96.88 99 TYR A N 1
ATOM 808 C CA . TYR A 1 99 ? 2.877 -2.424 4.334 1.00 96.88 99 TYR A CA 1
ATOM 809 C C . TYR A 1 99 ? 3.840 -3.362 3.595 1.00 96.88 99 TYR A C 1
ATOM 811 O O . TYR A 1 99 ? 4.744 -2.883 2.920 1.00 96.88 99 TYR A O 1
ATOM 819 N N . PHE A 1 100 ? 3.664 -4.683 3.691 1.00 96.75 100 PHE A N 1
ATOM 820 C CA . PHE A 1 100 ? 4.577 -5.658 3.081 1.00 96.75 100 PHE A CA 1
ATOM 821 C C . PHE A 1 100 ? 3.985 -6.346 1.853 1.00 96.75 100 PHE A C 1
ATOM 823 O O . PHE A 1 100 ? 4.597 -6.340 0.788 1.00 96.75 100 PHE A O 1
ATOM 830 N N . ILE A 1 101 ? 2.794 -6.930 1.984 1.00 94.94 101 ILE A N 1
ATOM 831 C CA . ILE A 1 101 ? 2.222 -7.792 0.943 1.00 94.94 101 ILE A CA 1
ATOM 832 C C . ILE A 1 101 ? 1.745 -6.968 -0.250 1.00 94.94 101 ILE A C 1
ATOM 834 O O . ILE A 1 101 ? 2.063 -7.297 -1.388 1.00 94.94 101 ILE A O 1
ATOM 838 N N . ASN A 1 102 ? 1.027 -5.873 -0.003 1.00 93.81 102 ASN A N 1
ATOM 839 C CA . ASN A 1 102 ? 0.509 -5.020 -1.071 1.00 93.81 102 ASN A CA 1
ATOM 840 C C . ASN A 1 102 ? 1.616 -4.464 -2.001 1.00 93.81 102 ASN A C 1
ATOM 842 O O . ASN A 1 102 ? 1.538 -4.711 -3.206 1.00 93.81 102 ASN A O 1
ATOM 846 N N . PRO A 1 103 ? 2.681 -3.790 -1.510 1.00 96.00 103 PRO A N 1
ATOM 847 C CA . PRO A 1 103 ? 3.752 -3.324 -2.393 1.00 96.00 103 PRO A CA 1
ATOM 848 C C . PRO A 1 103 ? 4.528 -4.466 -3.047 1.00 96.00 103 PRO A C 1
ATOM 850 O O . PRO A 1 103 ? 4.941 -4.313 -4.192 1.00 96.00 103 PRO A O 1
ATOM 853 N N . PHE A 1 104 ? 4.687 -5.617 -2.384 1.00 96.00 104 PHE A N 1
ATOM 854 C CA . PHE A 1 104 ? 5.336 -6.781 -2.991 1.00 96.00 104 PHE A CA 1
ATOM 855 C C . PHE A 1 104 ? 4.553 -7.314 -4.200 1.00 96.00 104 PHE A C 1
ATOM 857 O O . PHE A 1 104 ? 5.126 -7.520 -5.268 1.00 96.00 104 PHE A O 1
ATOM 864 N N . VAL A 1 105 ? 3.231 -7.466 -4.074 1.00 94.62 105 VAL A N 1
ATOM 865 C CA . VAL A 1 105 ? 2.371 -7.899 -5.188 1.00 94.62 105 VAL A CA 1
ATOM 866 C C . VAL A 1 105 ? 2.401 -6.878 -6.327 1.00 94.62 105 VAL A C 1
ATOM 868 O O . VAL A 1 105 ? 2.556 -7.263 -7.486 1.00 94.62 105 VAL A O 1
ATOM 871 N N . CYS A 1 106 ? 2.323 -5.579 -6.018 1.00 95.38 106 CYS A N 1
ATOM 872 C CA . CYS A 1 106 ? 2.443 -4.516 -7.019 1.00 95.38 106 CYS A CA 1
ATOM 873 C C . CYS A 1 106 ? 3.808 -4.525 -7.722 1.00 95.38 106 CYS A C 1
ATOM 875 O O . CYS A 1 106 ? 3.868 -4.355 -8.938 1.00 95.38 106 CYS A O 1
ATOM 877 N N . PHE A 1 107 ? 4.895 -4.763 -6.985 1.00 96.69 107 PHE A N 1
ATOM 878 C CA . PHE A 1 107 ? 6.249 -4.881 -7.523 1.00 96.69 107 PHE A CA 1
ATOM 879 C C . PHE A 1 107 ? 6.362 -6.059 -8.498 1.00 96.69 107 PHE A C 1
ATOM 881 O O . PHE A 1 107 ? 6.794 -5.875 -9.637 1.00 96.69 107 PHE A O 1
ATOM 888 N N . CYS A 1 108 ? 5.903 -7.251 -8.101 1.00 96.88 108 CYS A N 1
ATOM 889 C CA . CYS A 1 108 ? 5.857 -8.419 -8.982 1.00 96.88 108 CYS A CA 1
ATOM 890 C C . CYS A 1 108 ? 4.995 -8.160 -10.225 1.00 96.88 108 CYS A C 1
ATOM 892 O O . CYS A 1 108 ? 5.402 -8.500 -11.334 1.00 96.88 108 CYS A O 1
ATOM 894 N N . GLY A 1 109 ? 3.837 -7.514 -10.057 1.00 95.81 109 GLY A N 1
ATOM 895 C CA . GLY A 1 109 ? 2.959 -7.128 -11.160 1.00 95.81 109 GLY A CA 1
ATOM 896 C C . GLY A 1 109 ? 3.617 -6.142 -12.128 1.00 95.81 109 GLY A C 1
ATOM 897 O O . GLY A 1 109 ? 3.496 -6.302 -13.339 1.00 95.81 109 GLY A O 1
ATOM 898 N N . ALA A 1 110 ? 4.370 -5.165 -11.619 1.00 95.81 110 ALA A N 1
ATOM 899 C CA . ALA A 1 110 ? 5.099 -4.204 -12.441 1.00 95.81 110 ALA A CA 1
ATOM 900 C C . ALA A 1 110 ? 6.207 -4.878 -13.264 1.00 95.81 110 ALA A C 1
ATOM 902 O O . ALA A 1 110 ? 6.333 -4.602 -14.457 1.00 95.81 110 ALA A O 1
ATOM 903 N N . PHE A 1 111 ? 6.965 -5.802 -12.663 1.00 96.81 111 PHE A N 1
ATOM 904 C CA . PHE A 1 111 ? 7.967 -6.589 -13.389 1.00 96.81 111 PHE A CA 1
ATOM 905 C C . PHE A 1 111 ? 7.338 -7.523 -14.421 1.00 96.81 111 PHE A C 1
ATOM 907 O O . PHE A 1 111 ? 7.820 -7.595 -15.548 1.00 96.81 111 PHE A O 1
ATOM 914 N N . ASN A 1 112 ? 6.251 -8.211 -14.067 1.00 96.62 112 ASN A N 1
ATOM 915 C CA . ASN A 1 112 ? 5.543 -9.086 -14.995 1.00 96.62 112 ASN A CA 1
ATOM 916 C C . ASN A 1 112 ? 4.989 -8.303 -16.195 1.00 96.62 112 ASN A C 1
ATOM 918 O O . ASN A 1 112 ? 5.185 -8.719 -17.334 1.00 96.62 112 ASN A O 1
ATOM 922 N N . LYS A 1 113 ? 4.385 -7.135 -15.950 1.00 94.44 113 LYS A N 1
ATOM 923 C CA . LYS A 1 113 ? 3.912 -6.239 -17.007 1.00 94.44 113 LYS A CA 1
ATOM 924 C C . LYS A 1 113 ? 5.057 -5.783 -17.915 1.00 94.44 113 LYS A C 1
ATOM 926 O O . LYS A 1 113 ? 4.941 -5.908 -19.129 1.00 94.44 113 LYS A O 1
ATOM 931 N N . ALA A 1 114 ? 6.169 -5.321 -17.339 1.00 93.50 114 ALA A N 1
ATOM 932 C CA . ALA A 1 114 ? 7.335 -4.888 -18.109 1.00 93.50 114 ALA A CA 1
ATOM 933 C C . ALA A 1 114 ? 7.939 -6.026 -18.952 1.00 93.50 114 ALA A C 1
ATOM 935 O O . ALA A 1 114 ? 8.349 -5.803 -20.088 1.00 93.50 114 ALA A O 1
ATOM 936 N N . TYR A 1 115 ? 7.964 -7.251 -18.418 1.00 92.88 115 TYR A N 1
ATOM 937 C CA . TYR A 1 115 ? 8.421 -8.436 -19.142 1.00 92.88 115 TYR A CA 1
ATOM 938 C C . TYR A 1 115 ? 7.517 -8.773 -20.337 1.00 92.88 115 TYR A C 1
ATOM 940 O O . TYR A 1 115 ? 8.019 -9.022 -21.431 1.00 92.88 115 TYR A O 1
ATOM 948 N N . ILE A 1 116 ? 6.193 -8.747 -20.150 1.00 93.81 116 ILE A N 1
ATOM 949 C CA . ILE A 1 116 ? 5.225 -9.002 -21.228 1.00 93.81 116 ILE A CA 1
ATOM 950 C C . ILE A 1 116 ? 5.337 -7.935 -22.322 1.00 93.81 116 ILE A C 1
ATOM 952 O O . ILE A 1 116 ? 5.341 -8.270 -23.501 1.00 93.81 116 ILE A O 1
ATOM 956 N N . GLU A 1 117 ? 5.460 -6.660 -21.949 1.00 91.19 117 GLU A N 1
ATOM 957 C CA . GLU A 1 117 ? 5.619 -5.563 -22.912 1.00 91.19 117 GLU A CA 1
ATOM 958 C C . GLU A 1 117 ? 6.909 -5.697 -23.733 1.00 91.19 117 GLU A C 1
ATOM 960 O O . GLU A 1 117 ? 6.876 -5.482 -24.943 1.00 91.19 117 GLU A O 1
ATOM 965 N N . ALA A 1 118 ? 8.018 -6.108 -23.109 1.00 88.88 118 ALA A N 1
ATOM 966 C CA . ALA A 1 118 ? 9.267 -6.383 -23.817 1.00 88.88 118 ALA A CA 1
ATOM 967 C C . ALA A 1 118 ? 9.111 -7.549 -24.806 1.00 88.88 118 ALA A C 1
ATOM 969 O O . ALA A 1 118 ? 9.427 -7.402 -25.983 1.00 88.88 118 ALA A O 1
ATOM 970 N N . LYS A 1 119 ? 8.529 -8.667 -24.352 1.00 89.94 119 LYS A N 1
ATOM 971 C CA . LYS A 1 119 ? 8.291 -9.848 -25.190 1.00 89.94 119 LYS A CA 1
ATOM 972 C C . LYS A 1 119 ? 7.401 -9.532 -26.398 1.00 89.94 119 LYS A C 1
ATOM 974 O O . LYS A 1 119 ? 7.723 -9.920 -27.515 1.00 89.94 119 LYS A O 1
ATOM 979 N N . ASN A 1 120 ? 6.306 -8.803 -26.184 1.00 91.31 120 ASN A N 1
ATOM 980 C CA . ASN A 1 120 ? 5.396 -8.408 -27.261 1.00 91.31 120 ASN A CA 1
ATOM 981 C C . ASN A 1 120 ? 6.073 -7.454 -28.261 1.00 91.31 120 ASN A C 1
ATOM 983 O O . ASN A 1 120 ? 5.749 -7.473 -29.447 1.00 91.31 120 ASN A O 1
ATOM 987 N N . GLY A 1 121 ? 6.999 -6.611 -27.792 1.00 86.62 121 GLY A N 1
ATOM 988 C CA . GLY A 1 121 ? 7.819 -5.759 -28.654 1.00 86.62 121 GLY A CA 1
ATOM 989 C C . GLY A 1 121 ? 8.744 -6.572 -29.561 1.00 86.62 121 GLY A C 1
ATOM 990 O O . GLY A 1 121 ? 8.791 -6.311 -30.762 1.00 86.62 121 GLY A O 1
ATOM 991 N N . ASP A 1 122 ? 9.415 -7.582 -29.008 1.00 82.31 122 ASP A N 1
ATOM 992 C CA . ASP A 1 122 ? 10.303 -8.475 -29.760 1.00 82.31 122 ASP A CA 1
ATOM 993 C C . ASP A 1 122 ? 9.528 -9.307 -30.797 1.00 82.31 122 ASP A C 1
ATOM 995 O O . ASP A 1 122 ? 9.915 -9.343 -31.965 1.00 82.31 122 ASP A O 1
ATOM 999 N N . GLU A 1 123 ? 8.382 -9.889 -30.415 1.00 81.69 123 GLU A N 1
ATOM 1000 C CA . GLU A 1 123 ? 7.495 -10.619 -31.340 1.00 81.69 123 GLU A CA 1
ATOM 1001 C C . GLU A 1 123 ? 6.999 -9.715 -32.484 1.00 81.69 123 GLU A C 1
ATOM 1003 O O . GLU A 1 1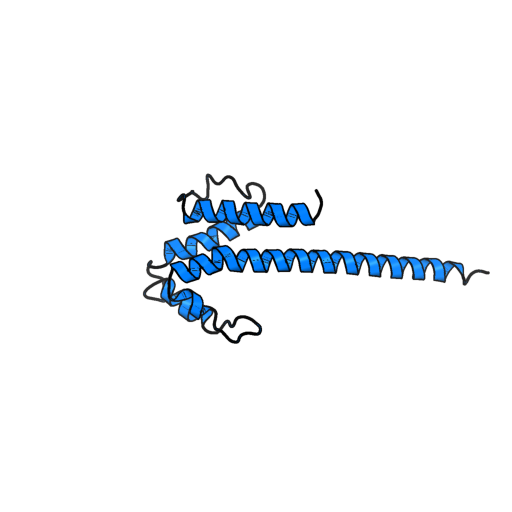23 ? 6.957 -10.129 -33.644 1.00 81.69 123 GLU A O 1
ATOM 1008 N N . MET A 1 124 ? 6.665 -8.452 -32.191 1.00 75.56 124 MET A N 1
ATOM 1009 C CA . MET A 1 124 ? 6.257 -7.491 -33.219 1.00 75.56 124 MET A CA 1
ATOM 1010 C C . MET A 1 124 ? 7.404 -7.158 -34.184 1.00 75.56 124 MET A C 1
ATOM 1012 O O . MET A 1 124 ? 7.181 -7.048 -35.391 1.00 75.56 124 MET A O 1
ATOM 1016 N N . LEU A 1 125 ? 8.632 -7.008 -33.682 1.00 79.00 125 LEU A N 1
ATOM 1017 C CA . LEU A 1 125 ? 9.808 -6.766 -34.520 1.00 79.00 125 LEU A CA 1
ATOM 1018 C C . LEU A 1 125 ? 10.132 -7.974 -35.413 1.00 79.00 125 LEU A C 1
ATOM 1020 O O . LEU A 1 125 ? 10.479 -7.782 -36.578 1.00 79.00 125 LEU A O 1
ATOM 1024 N N . GLU A 1 126 ? 9.959 -9.200 -34.916 1.00 79.19 126 GLU A N 1
ATOM 1025 C CA . GLU A 1 126 ? 10.129 -10.434 -35.696 1.00 79.19 126 GLU A CA 1
ATOM 1026 C C . GLU A 1 126 ? 9.061 -10.579 -36.798 1.00 79.19 126 GLU A C 1
ATOM 1028 O O . GLU A 1 126 ? 9.383 -10.884 -37.953 1.00 79.19 126 GLU A O 1
ATOM 1033 N N . LEU A 1 127 ? 7.794 -10.276 -36.487 1.00 70.06 127 LEU A N 1
ATOM 1034 C CA . LEU A 1 127 ? 6.698 -10.249 -37.466 1.00 70.06 127 LEU A CA 1
ATOM 1035 C C . LEU A 1 127 ? 6.918 -9.191 -38.553 1.00 70.06 127 LEU A C 1
ATOM 1037 O O . LEU A 1 127 ? 6.686 -9.450 -39.735 1.00 70.06 127 LEU A O 1
ATOM 1041 N N . LEU A 1 128 ? 7.392 -8.001 -38.180 1.00 73.75 128 LEU A N 1
ATOM 1042 C CA . LEU A 1 128 ? 7.749 -6.977 -39.158 1.00 73.75 128 LEU A CA 1
ATOM 1043 C C . LEU A 1 128 ? 8.940 -7.431 -40.007 1.00 73.75 128 LEU A C 1
ATOM 1045 O O . LEU A 1 128 ? 8.868 -7.348 -41.231 1.00 73.75 128 LEU A O 1
ATOM 1049 N N . GLY A 1 129 ? 10.000 -7.965 -39.398 1.00 70.62 129 GLY A N 1
ATOM 1050 C CA . GLY A 1 129 ? 11.171 -8.474 -40.116 1.00 70.62 129 GLY A CA 1
ATOM 1051 C C . GLY A 1 129 ? 10.805 -9.535 -41.156 1.00 70.62 129 GLY A C 1
ATOM 1052 O O . GLY A 1 129 ? 11.188 -9.419 -42.320 1.00 70.62 129 GLY A O 1
ATOM 1053 N N . THR A 1 130 ? 9.988 -10.519 -40.781 1.00 69.00 130 THR A N 1
ATOM 1054 C CA . THR A 1 130 ? 9.489 -11.555 -41.703 1.00 69.00 130 THR A CA 1
ATOM 1055 C C . THR A 1 130 ? 8.566 -10.992 -42.787 1.00 69.00 130 THR A C 1
ATOM 1057 O O . THR A 1 130 ? 8.696 -11.380 -43.948 1.00 69.00 130 THR A O 1
ATOM 1060 N N . TYR A 1 131 ? 7.693 -10.030 -42.470 1.00 61.56 131 TYR A N 1
ATOM 1061 C CA . TYR A 1 131 ? 6.838 -9.362 -43.459 1.00 61.56 131 TYR A CA 1
ATOM 1062 C C . TYR A 1 131 ? 7.640 -8.547 -44.492 1.00 61.56 131 TYR A C 1
ATOM 1064 O O . TYR A 1 131 ? 7.363 -8.618 -45.693 1.00 61.56 131 TYR A O 1
ATOM 1072 N N . TYR A 1 132 ? 8.657 -7.796 -44.056 1.00 55.84 132 TYR A N 1
ATOM 1073 C CA . TYR A 1 132 ? 9.523 -7.021 -44.951 1.00 55.84 132 TYR A CA 1
ATOM 1074 C C . TYR A 1 132 ? 10.420 -7.919 -45.815 1.00 55.84 132 TYR A C 1
ATOM 1076 O O . TYR A 1 132 ? 10.581 -7.643 -47.004 1.00 55.84 132 TYR A O 1
ATOM 1084 N N . ILE A 1 133 ? 10.938 -9.025 -45.269 1.00 58.75 133 ILE A N 1
ATOM 1085 C CA . ILE A 1 133 ? 11.703 -10.019 -46.041 1.00 58.75 133 ILE A CA 1
ATOM 1086 C C . ILE A 1 133 ? 10.793 -10.742 -47.050 1.00 58.75 133 ILE A C 1
ATOM 1088 O O . ILE A 1 133 ? 11.162 -10.896 -48.213 1.00 58.75 133 ILE A O 1
ATOM 1092 N N . GLY A 1 134 ? 9.569 -11.106 -46.655 1.00 55.66 134 GLY A N 1
ATOM 1093 C CA . GLY A 1 134 ? 8.588 -11.756 -47.529 1.00 55.66 134 GLY A CA 1
ATOM 1094 C C . GLY A 1 134 ? 8.165 -10.903 -48.731 1.00 55.66 134 GLY A C 1
ATOM 1095 O O . GLY A 1 134 ? 7.923 -11.445 -49.806 1.00 55.66 134 GLY A O 1
ATOM 1096 N N . LYS A 1 135 ? 8.145 -9.569 -48.607 1.00 50.31 135 LYS A N 1
ATOM 1097 C CA . LYS A 1 135 ? 7.878 -8.663 -49.741 1.00 50.31 135 LYS A CA 1
ATOM 1098 C C . LYS A 1 135 ? 9.033 -8.545 -50.739 1.00 50.31 135 LYS A C 1
ATOM 1100 O O . LYS A 1 135 ? 8.774 -8.224 -51.895 1.00 50.31 135 LYS A O 1
ATOM 1105 N N . HIS A 1 136 ? 10.273 -8.818 -50.335 1.00 49.09 136 HIS A N 1
ATOM 1106 C CA . HIS A 1 136 ? 11.433 -8.760 -51.231 1.00 49.09 136 HIS A CA 1
ATOM 1107 C C . HIS A 1 136 ? 11.678 -10.052 -52.024 1.00 49.09 136 HIS A C 1
ATOM 1109 O O . HIS A 1 136 ? 12.430 -10.019 -52.991 1.00 49.09 136 HIS A O 1
ATOM 1115 N N . ILE A 1 137 ? 11.023 -11.163 -51.670 1.00 51.09 137 ILE A N 1
ATOM 1116 C CA . ILE A 1 137 ? 11.194 -12.460 -52.352 1.00 51.09 137 ILE A CA 1
ATOM 1117 C C . ILE A 1 137 ? 10.154 -12.679 -53.477 1.00 51.09 137 ILE A C 1
ATOM 1119 O O . ILE A 1 137 ? 10.320 -13.573 -54.297 1.00 51.09 137 ILE A O 1
ATOM 1123 N N . ILE A 1 138 ? 9.111 -11.841 -53.591 1.00 45.22 138 ILE A N 1
ATOM 1124 C CA . ILE A 1 138 ? 8.029 -12.002 -54.597 1.00 45.22 138 ILE A CA 1
ATOM 1125 C C . ILE A 1 138 ? 8.196 -11.056 -55.816 1.00 45.22 138 ILE A C 1
ATOM 1127 O O . ILE A 1 138 ? 7.339 -11.000 -56.690 1.00 45.22 138 ILE A O 1
ATOM 1131 N N . PHE A 1 139 ? 9.318 -10.334 -55.930 1.00 38.38 139 PHE A N 1
ATOM 1132 C CA . PHE A 1 139 ? 9.641 -9.496 -57.101 1.00 38.38 139 PHE A CA 1
ATOM 1133 C C . PHE A 1 139 ? 11.034 -9.805 -57.671 1.00 38.38 139 PHE A C 1
ATOM 1135 O O . PHE A 1 139 ? 11.881 -8.922 -57.792 1.00 38.38 139 PHE A O 1
ATOM 1142 N N . THR A 1 140 ? 11.247 -11.065 -58.036 1.00 40.88 140 THR A N 1
ATOM 1143 C CA . THR A 1 140 ? 12.306 -11.534 -58.946 1.00 40.88 140 THR A CA 1
ATOM 1144 C C . THR A 1 140 ? 11.742 -12.677 -59.761 1.00 40.88 140 THR A C 1
ATOM 1146 O O . THR A 1 140 ? 12.023 -12.709 -60.976 1.00 40.88 140 THR A O 1
#

Foldseek 3Di:
DDLLVVLVVLLVLLLVLLCCVQPVVDDLVPGDGCPVPPPSSVVSNVLSVLLVQQCPCDPVDNGSLVVCLVVQQPPADPPPRHTPSVQSPDSVSSVCCVNPVVSVVVSVVSVVVVVVVVVVVVVVVVVVVCVVVVVVVPPD

Radius of gyration: 22.08 Å; chains: 1; bounding box: 40×39×74 Å

pLDDT: mean 89.16, std 12.28, range [38.38, 96.88]

Sequence (140 aa):
MSIGIKIISTTVEFWLSLSAFLFLSSSYTDHQYFTTDLHAKIQVFSLSLIFRLWRKPHYRNTSYKQDLLDNLKNVAIPGTGIPLSFFCHFKIVAMLFVYFINPFVCFCGAFNKAYIEAKNGDEMLELLGTYYIGKHIIFT